Protein AF-A0A960H4H6-F1 (afdb_monomer_lite)

Secondary structure (DSSP, 8-state):
----TTB-S-HHHHTSSS--B--GGGGGGGGGG-S-EEEEEE--TTS-SEEEEEEE--HHHHTTSHHHHHHHHTT-EEEEEEE-SSEEEEEEE-

pLDDT: mean 94.68, std 4.57, range [70.19, 98.69]

Radius of gyration: 14.42 Å; chains: 1; bounding box: 32×34×35 Å

Foldseek 3Di:
DDDDQQFDAACVRVVHPGTDGHDPVVRLVCVVVDQKDKDKWWFDPVDDQKDFDDADDLHPGRVPDPSPVSVVVVVWGWGMWHGDPTMIMTMTGD

Structure (mmCIF, N/CA/C/O backbone):
data_AF-A0A960H4H6-F1
#
_entry.id   AF-A0A960H4H6-F1
#
loop_
_atom_site.group_PDB
_atom_site.id
_atom_site.type_symbol
_atom_site.label_atom_id
_atom_site.label_alt_id
_atom_site.label_comp_id
_atom_site.label_asym_id
_atom_site.label_entity_id
_atom_site.label_seq_id
_atom_site.pdbx_PDB_ins_code
_atom_site.Cartn_x
_atom_site.Cartn_y
_atom_site.Cartn_z
_atom_site.occupancy
_atom_site.B_iso_o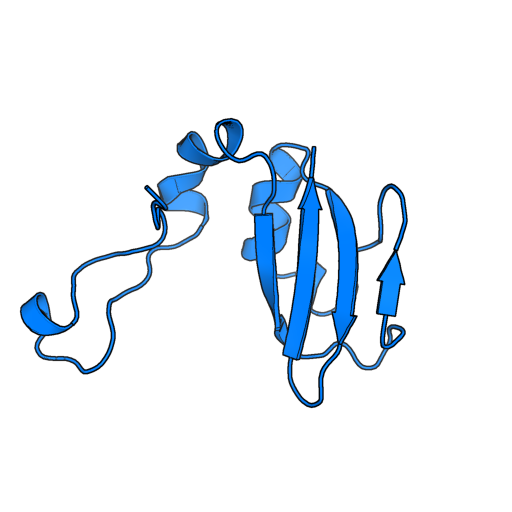r_equiv
_atom_site.auth_seq_id
_atom_site.auth_comp_id
_atom_site.auth_asym_id
_atom_site.auth_at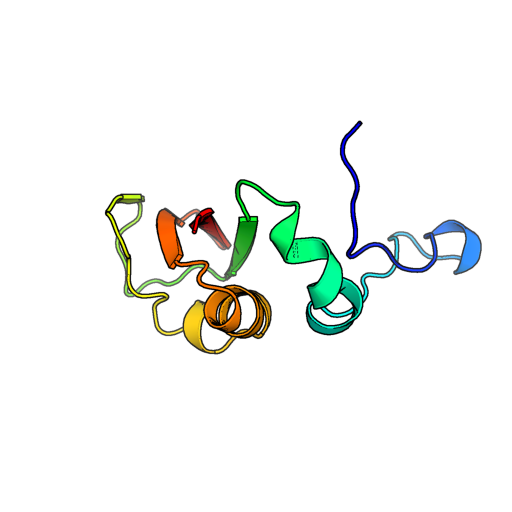om_id
_atom_site.pdbx_PDB_model_num
ATOM 1 N N . LYS A 1 1 ? 2.157 21.867 -1.103 1.00 70.19 1 LYS A N 1
ATOM 2 C CA . LYS A 1 1 ? 2.510 21.187 -2.379 1.00 70.19 1 LYS A CA 1
ATOM 3 C C . LYS A 1 1 ? 2.700 19.701 -2.085 1.00 70.19 1 LYS A C 1
ATOM 5 O O . LYS A 1 1 ? 3.375 19.405 -1.108 1.00 70.19 1 LYS A O 1
ATOM 10 N N . LEU A 1 2 ? 2.083 18.793 -2.850 1.00 73.06 2 LEU A N 1
ATOM 11 C CA . LEU A 1 2 ? 2.261 17.345 -2.661 1.00 73.06 2 LEU A CA 1
ATOM 12 C C . LEU A 1 2 ? 3.708 16.952 -2.986 1.00 73.06 2 LEU A C 1
ATOM 14 O O . LEU A 1 2 ? 4.282 17.466 -3.948 1.00 73.06 2 LEU A O 1
ATOM 18 N N . ARG A 1 3 ? 4.298 16.079 -2.165 1.00 83.69 3 ARG A N 1
ATOM 19 C CA . ARG A 1 3 ? 5.675 15.606 -2.323 1.00 83.69 3 ARG A CA 1
ATOM 20 C C . ARG A 1 3 ? 5.677 14.091 -2.458 1.00 83.69 3 ARG A C 1
ATOM 22 O O . ARG A 1 3 ? 5.139 13.391 -1.610 1.00 83.69 3 ARG A O 1
ATOM 29 N N . ASP A 1 4 ? 6.289 13.619 -3.532 1.00 85.56 4 ASP A N 1
ATOM 30 C CA . ASP A 1 4 ? 6.462 12.202 -3.821 1.00 85.56 4 ASP A CA 1
ATOM 31 C C . ASP A 1 4 ? 7.854 11.775 -3.349 1.00 85.56 4 ASP A C 1
ATOM 33 O O . ASP A 1 4 ? 8.853 12.002 -4.031 1.00 85.56 4 ASP A O 1
ATOM 37 N N . TYR A 1 5 ? 7.927 11.235 -2.133 1.00 89.62 5 TYR A N 1
ATOM 38 C CA . TYR A 1 5 ? 9.185 10.775 -1.541 1.00 89.62 5 TYR A CA 1
ATOM 39 C C . TYR A 1 5 ? 9.722 9.495 -2.190 1.00 89.62 5 TYR A C 1
ATOM 41 O O . TYR A 1 5 ? 10.906 9.206 -2.055 1.00 89.62 5 TYR A O 1
ATOM 49 N N . GLY A 1 6 ? 8.873 8.749 -2.903 1.00 90.12 6 GLY A N 1
ATOM 50 C CA . GLY A 1 6 ? 9.264 7.540 -3.621 1.00 90.12 6 GLY A CA 1
ATOM 51 C C . GLY A 1 6 ? 9.818 7.812 -5.018 1.00 90.12 6 GLY A C 1
ATOM 52 O O . GLY A 1 6 ? 10.278 6.883 -5.678 1.00 90.12 6 GLY A O 1
ATOM 53 N N . ARG A 1 7 ? 9.806 9.061 -5.493 1.00 92.50 7 ARG A N 1
ATOM 54 C CA . ARG A 1 7 ? 10.313 9.399 -6.825 1.00 92.50 7 ARG A CA 1
ATOM 55 C C . ARG A 1 7 ? 11.835 9.323 -6.889 1.00 92.50 7 ARG A C 1
ATOM 57 O O . ARG A 1 7 ? 12.534 10.021 -6.160 1.00 92.50 7 ARG A O 1
ATOM 64 N N . GLY A 1 8 ? 12.334 8.496 -7.800 1.00 93.44 8 GLY A N 1
ATOM 65 C CA . GLY A 1 8 ? 13.742 8.428 -8.171 1.00 93.44 8 GLY A CA 1
ATOM 66 C C . GLY A 1 8 ? 14.100 9.407 -9.293 1.00 93.44 8 GLY A C 1
ATOM 67 O O . GLY A 1 8 ? 13.512 10.477 -9.432 1.00 93.44 8 GLY A O 1
ATOM 68 N N . LEU A 1 9 ? 15.068 9.016 -10.125 1.00 95.81 9 LEU A N 1
ATOM 69 C CA . LEU A 1 9 ? 15.421 9.737 -11.352 1.00 95.81 9 LEU A CA 1
ATOM 70 C C . LEU A 1 9 ? 14.215 9.850 -12.289 1.00 95.81 9 LEU A C 1
ATOM 72 O O . LEU A 1 9 ? 13.447 8.886 -12.429 1.00 95.81 9 LEU A O 1
ATOM 76 N N . SER A 1 10 ? 14.110 10.994 -12.962 1.00 95.50 10 SER A N 1
ATOM 77 C CA . SER A 1 10 ? 13.022 11.255 -13.897 1.00 95.50 10 SER A CA 1
ATOM 78 C C . SER A 1 10 ? 13.127 10.409 -15.165 1.00 95.50 10 SER A C 1
ATOM 80 O O . SER A 1 10 ? 14.200 9.928 -15.546 1.00 95.50 10 SER A O 1
ATOM 82 N N . ALA A 1 11 ? 11.998 10.268 -15.851 1.00 96.50 11 ALA A N 1
ATOM 83 C CA . ALA A 1 11 ? 11.882 9.633 -17.156 1.00 96.50 11 ALA A CA 1
ATOM 84 C C . ALA A 1 11 ? 12.894 10.211 -18.170 1.00 96.50 11 ALA A C 1
ATOM 86 O O . ALA A 1 11 ? 13.612 9.460 -18.832 1.00 96.50 11 ALA A O 1
ATOM 87 N N . VAL A 1 12 ? 13.032 11.546 -18.202 1.00 96.88 12 VAL A N 1
ATOM 88 C CA . VAL A 1 12 ? 13.969 12.279 -19.076 1.00 96.88 12 VAL A CA 1
ATOM 89 C C . VAL A 1 12 ? 15.421 11.939 -18.748 1.00 96.88 12 VAL A C 1
ATOM 91 O O . VAL A 1 12 ? 16.184 11.600 -19.647 1.00 96.88 12 VAL A O 1
ATOM 94 N N . GLN A 1 13 ? 15.799 11.950 -17.464 1.00 97.38 13 GLN A N 1
ATOM 95 C CA . GLN A 1 13 ? 17.164 11.614 -17.031 1.00 97.38 13 GLN A CA 1
ATOM 96 C C . GLN A 1 13 ? 17.565 10.180 -17.396 1.00 97.38 13 GLN A C 1
ATOM 98 O O . GLN A 1 13 ? 18.749 9.872 -17.496 1.00 97.38 13 GLN A O 1
ATOM 103 N N . ARG A 1 14 ? 16.581 9.293 -17.569 1.00 96.06 14 ARG A N 1
ATOM 104 C CA . ARG A 1 14 ? 16.792 7.875 -17.867 1.00 96.06 14 ARG A CA 1
ATOM 105 C C . ARG A 1 14 ? 16.544 7.502 -19.328 1.00 96.06 14 ARG A C 1
ATOM 107 O O . ARG A 1 14 ? 16.732 6.332 -19.657 1.00 96.06 14 ARG A O 1
ATOM 114 N N . ASN A 1 15 ? 16.084 8.431 -20.169 1.00 96.44 15 ASN A N 1
ATOM 115 C CA . ASN A 1 15 ? 15.544 8.147 -21.504 1.00 96.44 15 ASN A CA 1
ATOM 116 C C . ASN A 1 15 ? 14.499 7.003 -21.486 1.00 96.44 15 ASN A C 1
ATOM 118 O O . ASN A 1 15 ? 14.629 5.985 -22.169 1.00 96.44 15 ASN A O 1
ATOM 122 N N . ARG A 1 16 ? 13.492 7.121 -20.611 1.00 96.88 16 ARG A N 1
ATOM 123 C CA . ARG A 1 16 ? 12.394 6.150 -20.432 1.00 96.88 16 ARG A CA 1
ATOM 124 C C . ARG A 1 16 ? 11.042 6.861 -20.434 1.00 96.88 16 ARG A C 1
ATOM 126 O O . ARG A 1 16 ? 10.988 8.079 -20.351 1.00 96.88 16 ARG A O 1
ATOM 133 N N . LEU A 1 17 ? 9.955 6.087 -20.496 1.00 95.94 17 LEU A N 1
ATOM 134 C CA . LEU A 1 17 ? 8.587 6.616 -20.419 1.00 95.94 17 LEU A CA 1
ATOM 135 C C . LEU A 1 17 ? 8.179 7.013 -18.989 1.00 95.94 17 LEU A C 1
ATOM 137 O O . LEU A 1 17 ? 7.427 7.963 -18.808 1.00 95.94 17 LEU A O 1
ATOM 141 N N . TRP A 1 18 ? 8.677 6.296 -17.978 1.00 93.81 18 TRP A N 1
ATOM 142 C CA . TRP A 1 18 ? 8.253 6.452 -16.586 1.00 93.81 18 TRP A CA 1
ATOM 143 C C . TRP A 1 18 ? 9.405 6.888 -15.686 1.00 93.81 18 TRP A C 1
ATOM 145 O O . TRP A 1 18 ? 10.544 6.435 -15.855 1.00 93.81 18 TRP A O 1
ATOM 155 N N . ASP A 1 19 ? 9.081 7.730 -14.703 1.00 95.25 19 ASP A N 1
ATOM 156 C CA . ASP A 1 19 ? 9.974 8.028 -13.587 1.00 95.25 19 ASP A CA 1
ATOM 157 C C . ASP A 1 19 ? 10.332 6.725 -12.868 1.00 95.25 19 ASP A C 1
ATOM 159 O O . ASP A 1 19 ? 9.514 5.813 -12.720 1.00 95.25 19 ASP A O 1
ATOM 163 N N . SER A 1 20 ? 11.573 6.633 -12.400 1.00 93.94 20 SER A N 1
ATOM 164 C CA . SER A 1 20 ? 11.928 5.529 -11.513 1.00 93.94 20 SER A CA 1
ATOM 165 C C . SER A 1 20 ? 11.307 5.720 -10.135 1.00 93.94 20 SER A C 1
ATOM 167 O O . SER A 1 20 ? 11.076 6.846 -9.693 1.00 93.94 20 SER A O 1
ATOM 169 N N . HIS A 1 21 ? 11.067 4.610 -9.444 1.00 92.50 21 HIS A N 1
ATOM 170 C CA . HIS A 1 21 ? 10.578 4.614 -8.074 1.00 92.50 21 HIS A CA 1
ATOM 171 C C . HIS A 1 21 ? 11.621 3.969 -7.165 1.00 92.50 21 HIS A C 1
ATOM 173 O O . HIS A 1 21 ? 12.180 2.921 -7.499 1.00 92.50 21 HIS A O 1
ATOM 179 N N . ILE A 1 22 ? 11.909 4.613 -6.039 1.00 93.75 22 ILE A N 1
ATOM 180 C CA . ILE A 1 22 ? 12.805 4.088 -5.014 1.00 93.75 22 ILE A CA 1
ATOM 181 C C . ILE A 1 22 ? 12.005 3.318 -3.970 1.00 93.75 22 ILE A C 1
ATOM 183 O O . ILE A 1 22 ? 10.806 3.520 -3.776 1.00 93.75 22 ILE A O 1
ATOM 187 N N . ALA A 1 23 ? 12.678 2.396 -3.297 1.00 92.62 23 ALA A N 1
ATOM 188 C CA . ALA A 1 23 ? 12.027 1.536 -2.334 1.00 92.62 23 ALA A CA 1
ATOM 189 C C . ALA A 1 23 ? 11.499 2.310 -1.115 1.00 92.62 23 ALA A C 1
ATOM 191 O O . ALA A 1 23 ? 12.122 3.259 -0.648 1.00 92.62 23 ALA A O 1
ATOM 192 N N . VAL A 1 24 ? 10.385 1.843 -0.547 1.00 92.12 24 VAL A N 1
ATOM 193 C CA . VAL A 1 24 ? 9.715 2.468 0.609 1.00 92.12 24 VAL A CA 1
ATOM 194 C C . VAL A 1 24 ? 10.618 2.650 1.837 1.00 92.12 24 VAL A C 1
ATOM 196 O O . VAL A 1 24 ? 10.475 3.621 2.575 1.00 92.12 24 VAL A O 1
ATOM 199 N N . TRP A 1 25 ? 11.593 1.759 2.046 1.00 93.31 25 TRP A N 1
ATOM 200 C CA . TRP A 1 25 ? 12.553 1.889 3.147 1.00 93.31 25 TRP A CA 1
ATOM 201 C C . TRP A 1 25 ? 13.566 3.022 2.939 1.00 93.31 25 TRP A C 1
ATOM 203 O O . TRP A 1 25 ? 14.095 3.534 3.919 1.00 93.31 25 TRP A O 1
ATOM 213 N N . ALA A 1 26 ? 13.814 3.448 1.697 1.00 94.75 26 ALA A N 1
ATOM 214 C CA . ALA A 1 26 ? 14.775 4.506 1.384 1.00 94.75 26 ALA A CA 1
ATOM 215 C C . ALA A 1 26 ? 14.283 5.913 1.769 1.00 94.75 26 ALA A C 1
ATOM 217 O O . ALA A 1 26 ? 15.080 6.844 1.809 1.00 94.75 26 ALA A O 1
ATOM 218 N N . TRP A 1 27 ? 12.989 6.070 2.060 1.00 92.38 27 TRP A N 1
ATOM 219 C CA . TRP A 1 27 ? 12.387 7.327 2.519 1.00 92.38 27 TRP A CA 1
ATOM 220 C C . TRP A 1 27 ? 11.573 7.157 3.810 1.00 92.38 27 TRP A C 1
ATOM 222 O O . TRP A 1 27 ? 10.747 8.002 4.159 1.00 92.38 27 TRP A O 1
ATOM 232 N N . ALA A 1 28 ? 11.799 6.062 4.541 1.00 92.50 28 ALA A N 1
ATOM 233 C CA . ALA A 1 28 ? 11.074 5.742 5.769 1.00 92.50 28 ALA A CA 1
ATOM 234 C C . ALA A 1 28 ? 11.177 6.847 6.839 1.00 92.50 28 ALA A C 1
ATOM 236 O O . ALA A 1 28 ? 10.223 7.099 7.573 1.00 92.50 28 ALA A O 1
ATOM 237 N N . ASP A 1 29 ? 12.299 7.567 6.874 1.00 91.12 29 ASP A N 1
ATOM 238 C CA . ASP A 1 29 ? 12.544 8.708 7.760 1.00 91.12 29 ASP A CA 1
ATOM 239 C C . ASP A 1 29 ? 11.590 9.892 7.513 1.00 91.12 29 ASP A C 1
ATOM 241 O O . ASP A 1 29 ? 11.416 10.741 8.385 1.00 91.12 29 ASP A O 1
ATOM 245 N N . LYS A 1 30 ? 10.933 9.953 6.347 1.00 91.00 30 LYS A N 1
ATOM 246 C CA . LYS A 1 30 ? 9.949 10.994 6.008 1.00 91.00 30 LYS A CA 1
ATOM 247 C C . LYS A 1 30 ? 8.518 10.628 6.407 1.00 91.00 30 LYS A C 1
ATOM 249 O O . LYS A 1 30 ? 7.668 11.514 6.482 1.00 91.00 30 LYS A O 1
ATOM 254 N N . MET A 1 31 ? 8.248 9.357 6.716 1.00 89.44 31 MET A N 1
ATOM 255 C CA . MET A 1 31 ? 6.912 8.859 7.073 1.00 89.44 31 MET A CA 1
ATOM 256 C C . MET A 1 31 ? 6.259 9.531 8.292 1.00 89.44 31 MET A C 1
ATOM 258 O O . MET A 1 31 ? 5.033 9.639 8.287 1.00 89.44 31 MET A O 1
ATOM 262 N N . PRO A 1 32 ? 6.986 9.974 9.341 1.00 86.44 32 PRO A N 1
ATOM 263 C CA . PRO A 1 32 ? 6.366 10.689 10.461 1.00 86.44 32 PRO A CA 1
ATOM 264 C C . PRO A 1 32 ? 5.660 11.991 10.059 1.00 86.44 32 PRO A C 1
ATOM 266 O O . PRO A 1 32 ? 4.762 12.431 10.765 1.00 86.44 32 PRO A O 1
ATOM 269 N N . GLY A 1 33 ? 6.024 12.593 8.921 1.00 87.69 33 GLY A N 1
ATOM 270 C CA . GLY A 1 33 ? 5.363 13.792 8.397 1.00 87.69 33 GLY A CA 1
ATOM 271 C C . GLY A 1 33 ? 4.068 13.521 7.620 1.00 87.69 33 GLY A C 1
ATOM 272 O O . GLY A 1 33 ? 3.450 14.465 7.129 1.00 87.69 33 GLY A O 1
ATOM 273 N N . CYS A 1 34 ? 3.658 12.259 7.455 1.00 88.75 34 CYS A N 1
ATOM 274 C CA . CYS A 1 34 ? 2.477 11.885 6.679 1.00 88.75 34 CYS A CA 1
ATOM 275 C C . CYS A 1 34 ? 1.276 11.613 7.596 1.00 88.75 34 CYS A C 1
ATOM 277 O O . CYS A 1 34 ? 1.304 10.675 8.385 1.00 88.75 34 CYS A O 1
ATOM 279 N N . ALA A 1 35 ? 0.185 12.369 7.433 1.00 90.88 35 ALA A N 1
ATOM 280 C CA . ALA A 1 35 ? -1.061 12.121 8.170 1.00 90.88 35 ALA A CA 1
ATOM 281 C C . ALA A 1 35 ? -1.766 10.821 7.736 1.00 90.88 35 ALA A C 1
ATOM 283 O O . ALA A 1 35 ? -2.440 10.168 8.526 1.00 90.88 35 ALA A O 1
ATOM 284 N N . ALA A 1 36 ? -1.616 10.445 6.465 1.00 94.00 36 ALA A N 1
ATOM 285 C CA . ALA A 1 36 ? -2.174 9.223 5.911 1.00 94.00 36 ALA A CA 1
ATOM 286 C C . ALA A 1 36 ? -1.252 8.660 4.831 1.00 94.00 36 ALA A C 1
ATOM 288 O O . ALA A 1 36 ? -0.597 9.412 4.104 1.00 94.00 36 ALA A O 1
ATOM 289 N N . LEU A 1 37 ? -1.257 7.338 4.700 1.00 93.56 37 LEU A N 1
ATOM 290 C CA . LEU A 1 37 ? -0.605 6.621 3.614 1.00 93.56 37 LEU A CA 1
ATOM 291 C C . LEU A 1 37 ? -1.653 5.881 2.793 1.00 93.56 37 LEU A C 1
ATOM 293 O O . LEU A 1 37 ? -2.501 5.178 3.337 1.00 93.56 37 LEU A O 1
ATOM 297 N N . TRP A 1 38 ? -1.566 6.029 1.477 1.00 94.81 38 TRP A N 1
ATOM 298 C CA . TRP A 1 38 ? -2.409 5.323 0.524 1.00 94.81 38 TRP A CA 1
ATOM 299 C C . TRP A 1 38 ? -1.546 4.325 -0.232 1.00 94.81 38 TRP A C 1
ATOM 301 O O . TRP A 1 38 ? -0.537 4.703 -0.824 1.00 94.81 38 TRP A O 1
ATOM 311 N N . THR A 1 39 ? -1.919 3.050 -0.185 1.00 95.12 39 THR A N 1
ATOM 312 C CA . THR A 1 39 ? -1.198 1.977 -0.878 1.00 95.12 39 THR A CA 1
ATOM 313 C C . THR A 1 39 ? -2.104 1.346 -1.915 1.00 95.12 39 THR A C 1
ATOM 315 O O . THR A 1 39 ? -3.236 0.981 -1.604 1.00 95.12 39 THR A O 1
ATOM 318 N N . VAL A 1 40 ? -1.590 1.206 -3.135 1.00 95.19 40 VAL A N 1
ATOM 319 C CA . VAL A 1 40 ? -2.233 0.446 -4.208 1.00 95.19 40 VAL A CA 1
ATOM 320 C C . VAL A 1 40 ? -1.499 -0.881 -4.351 1.00 95.19 40 VAL A C 1
ATOM 322 O O . VAL A 1 40 ? -0.272 -0.905 -4.445 1.00 95.19 40 VAL A O 1
ATOM 325 N N . SER A 1 41 ? -2.231 -1.988 -4.347 1.00 95.31 41 SER A N 1
ATOM 326 C CA . SER A 1 41 ? -1.679 -3.328 -4.572 1.00 95.31 41 SER A CA 1
ATOM 327 C C . SER A 1 41 ? -2.658 -4.194 -5.364 1.00 95.31 41 SER A C 1
ATOM 329 O O . SER A 1 41 ? -3.708 -3.720 -5.792 1.00 95.31 41 SER A O 1
ATOM 331 N N . GLU A 1 42 ? -2.310 -5.454 -5.618 1.00 96.62 42 GLU A N 1
ATOM 332 C CA . GLU A 1 42 ? -3.195 -6.404 -6.298 1.00 96.62 42 GLU A CA 1
ATOM 333 C C . GLU A 1 42 ? -4.469 -6.671 -5.475 1.00 96.62 42 GLU A C 1
ATOM 335 O O . GLU A 1 42 ? -4.422 -6.737 -4.240 1.00 96.62 42 GLU A O 1
ATOM 340 N N . ARG A 1 43 ? -5.605 -6.862 -6.161 1.00 97.44 43 ARG A N 1
ATOM 341 C CA . ARG A 1 43 ? -6.875 -7.266 -5.539 1.00 97.44 43 ARG A CA 1
ATOM 342 C C . ARG A 1 43 ? -6.683 -8.519 -4.683 1.00 97.44 43 ARG A C 1
ATOM 344 O O . ARG A 1 43 ? -6.154 -9.533 -5.139 1.00 97.44 43 ARG A O 1
ATOM 351 N N . ASP A 1 44 ? -7.215 -8.484 -3.466 1.00 97.12 44 ASP A N 1
ATOM 352 C CA . ASP A 1 44 ? -7.293 -9.656 -2.597 1.00 97.12 44 ASP A CA 1
ATOM 353 C C . ASP A 1 44 ? -8.703 -10.250 -2.620 1.00 97.12 44 ASP A C 1
ATOM 355 O O . ASP A 1 44 ? -9.608 -9.753 -1.958 1.00 97.12 44 ASP A O 1
ATOM 359 N N . ARG A 1 45 ? -8.898 -11.328 -3.384 1.00 96.38 45 ARG A N 1
ATOM 360 C CA . ARG A 1 45 ? -10.217 -11.964 -3.560 1.00 96.38 45 ARG A CA 1
ATOM 361 C C . ARG A 1 45 ? -10.769 -12.623 -2.292 1.00 96.38 45 ARG A C 1
ATOM 363 O O . ARG A 1 45 ? -11.917 -13.044 -2.299 1.00 96.38 45 ARG A O 1
ATOM 370 N N . THR A 1 46 ? -9.966 -12.740 -1.234 1.00 97.00 46 THR A N 1
ATOM 371 C CA . THR A 1 46 ? -10.391 -13.336 0.043 1.00 97.00 46 THR A CA 1
ATOM 372 C C . THR A 1 46 ? -11.027 -12.323 0.996 1.00 97.00 46 THR A C 1
ATOM 374 O O . THR A 1 46 ? -11.478 -12.689 2.078 1.00 97.00 46 THR A O 1
ATOM 377 N N . LEU A 1 47 ? -11.053 -11.045 0.610 1.00 97.06 47 LEU A N 1
ATOM 378 C CA . LEU A 1 47 ? -11.540 -9.940 1.425 1.00 97.06 47 LEU A CA 1
ATOM 379 C C . LEU A 1 47 ? -12.726 -9.227 0.743 1.00 97.06 47 LEU A C 1
ATOM 381 O O . LEU A 1 47 ? -12.795 -9.227 -0.487 1.00 97.06 47 LEU A O 1
ATOM 385 N N . PRO A 1 48 ? -13.627 -8.585 1.515 1.00 97.44 48 PRO A N 1
ATOM 386 C CA . PRO A 1 48 ? -14.750 -7.810 0.981 1.00 97.44 48 PRO A CA 1
ATOM 387 C C . PRO A 1 48 ? -14.327 -6.661 0.062 1.00 97.44 48 PRO A C 1
ATOM 389 O O . PRO A 1 48 ? -13.227 -6.122 0.205 1.00 97.44 48 PRO A O 1
ATOM 392 N N . ASP A 1 49 ? -15.243 -6.242 -0.817 1.00 98.12 49 ASP A N 1
ATOM 393 C CA . ASP A 1 49 ? -15.010 -5.149 -1.769 1.00 98.12 49 ASP A CA 1
ATOM 394 C C . ASP A 1 49 ? -14.758 -3.796 -1.099 1.00 98.12 49 ASP A C 1
ATOM 396 O O . ASP A 1 49 ? -13.979 -2.989 -1.601 1.00 98.12 49 ASP A O 1
ATOM 400 N N . HIS A 1 50 ? -15.366 -3.553 0.059 1.00 98.50 50 HIS A N 1
ATOM 401 C CA . HIS A 1 50 ? -15.094 -2.379 0.878 1.00 98.50 50 HIS A CA 1
ATOM 402 C C . HIS A 1 50 ? -15.116 -2.751 2.357 1.00 98.50 50 HIS A C 1
ATOM 404 O O . HIS A 1 50 ? -15.943 -3.547 2.801 1.00 98.50 50 HIS A O 1
ATOM 410 N N . GLN A 1 51 ? -14.174 -2.200 3.118 1.00 9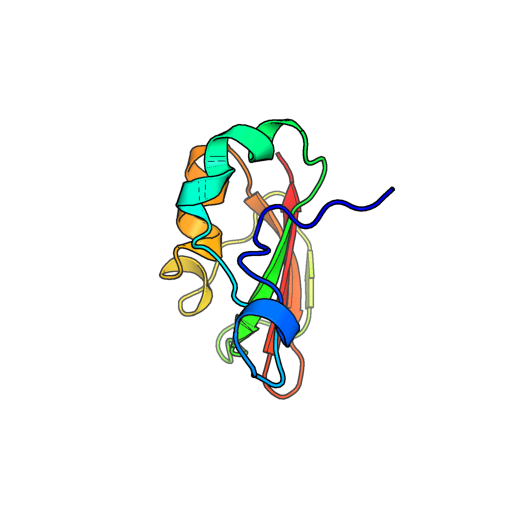8.31 51 GLN A N 1
ATOM 411 C CA . GLN A 1 51 ? -14.097 -2.361 4.566 1.00 98.31 51 GLN A CA 1
ATOM 412 C C . GLN A 1 51 ? -13.602 -1.069 5.204 1.00 98.31 51 GLN A C 1
ATOM 414 O O . GLN A 1 51 ? -12.645 -0.467 4.719 1.00 98.31 51 GLN A O 1
ATOM 419 N N . ARG A 1 52 ? -14.182 -0.715 6.350 1.00 98.62 52 ARG A N 1
ATOM 420 C CA . ARG A 1 52 ? -13.702 0.345 7.239 1.00 98.62 52 ARG A CA 1
ATOM 421 C C . ARG A 1 52 ? -13.641 -0.184 8.669 1.00 98.62 52 ARG A C 1
ATOM 423 O O . ARG A 1 52 ? -14.480 -0.992 9.059 1.00 98.62 52 ARG A O 1
ATOM 430 N N . GLY A 1 53 ? -12.651 0.249 9.435 1.00 97.88 53 GLY A N 1
ATOM 431 C CA . GLY A 1 53 ? -12.494 -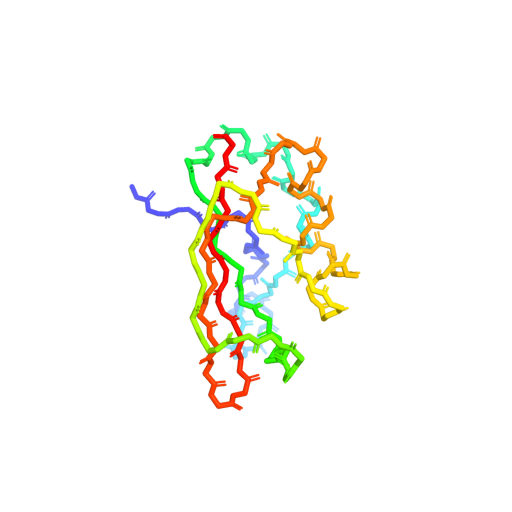0.134 10.837 1.00 97.88 53 GLY A CA 1
ATOM 432 C C . GLY A 1 53 ? -11.326 0.592 11.489 1.00 97.88 53 GLY A C 1
ATOM 433 O O . GLY A 1 53 ? -10.606 1.325 10.820 1.00 97.88 53 GLY A O 1
ATOM 434 N N . GLU A 1 54 ? -11.138 0.385 12.789 1.00 97.25 54 GLU A N 1
ATOM 435 C CA . GLU A 1 54 ? -10.050 1.033 13.531 1.00 97.25 54 GLU A CA 1
ATOM 436 C C . GLU A 1 54 ? -8.678 0.480 13.142 1.00 97.25 54 GLU A C 1
ATOM 438 O O . GLU A 1 54 ? -7.758 1.250 12.932 1.00 97.25 54 GLU A O 1
ATOM 443 N N . ALA A 1 55 ? -8.536 -0.839 12.982 1.00 97.38 55 ALA A N 1
ATOM 444 C CA . ALA A 1 55 ? -7.285 -1.468 12.557 1.00 97.38 55 ALA A CA 1
ATOM 445 C C . ALA A 1 55 ? -7.564 -2.760 11.776 1.00 97.38 55 ALA A C 1
ATOM 447 O O . ALA A 1 55 ? -7.615 -3.868 12.316 1.00 97.38 55 ALA A O 1
ATOM 448 N N . LEU A 1 56 ? -7.773 -2.627 10.469 1.00 98.25 56 LEU A N 1
ATOM 449 C CA . LEU A 1 56 ? -8.029 -3.752 9.581 1.00 98.25 56 LEU A CA 1
ATOM 450 C C . LEU A 1 56 ? -6.768 -4.599 9.387 1.00 98.25 56 LEU A C 1
ATOM 452 O O . LEU A 1 56 ? -5.666 -4.094 9.155 1.00 98.25 56 LEU A O 1
ATOM 456 N N . ARG A 1 57 ? -6.947 -5.925 9.383 1.00 97.50 57 ARG A N 1
ATOM 457 C CA . ARG A 1 57 ? -5.885 -6.853 8.981 1.00 97.50 57 ARG A CA 1
ATOM 458 C C . ARG A 1 57 ? -5.483 -6.589 7.519 1.00 97.50 57 ARG A C 1
ATOM 460 O O . ARG A 1 57 ? -6.359 -6.373 6.673 1.00 97.50 57 ARG A O 1
ATOM 467 N N . PRO A 1 58 ? -4.185 -6.662 7.176 1.00 96.75 58 PRO A N 1
ATOM 468 C CA . PRO A 1 58 ? -3.697 -6.346 5.832 1.00 96.75 58 PRO A CA 1
ATOM 469 C C . PRO A 1 58 ? -4.113 -7.357 4.761 1.00 96.75 58 PRO A C 1
ATOM 471 O O . PRO A 1 58 ? -4.098 -7.022 3.583 1.00 96.75 58 PRO A O 1
ATOM 474 N N . GLY A 1 59 ? -4.529 -8.562 5.152 1.00 96.38 59 GLY A N 1
ATOM 475 C CA . GLY A 1 59 ? -4.836 -9.634 4.210 1.00 96.38 59 GLY A CA 1
ATOM 476 C C . GLY A 1 59 ? -3.580 -10.292 3.627 1.00 96.38 59 GLY A C 1
ATOM 477 O O . GLY A 1 59 ? -2.467 -9.772 3.778 1.00 96.38 59 GLY A O 1
ATOM 478 N N . PRO A 1 60 ? -3.734 -11.461 2.987 1.00 95.62 60 PRO A N 1
ATOM 479 C CA . PRO A 1 60 ? -2.615 -12.239 2.466 1.00 95.62 60 PRO A CA 1
ATOM 480 C C . PRO A 1 60 ? -1.822 -11.532 1.359 1.00 95.62 60 PRO A C 1
ATOM 482 O O . PRO A 1 60 ? -0.610 -11.741 1.284 1.00 95.62 60 PRO A O 1
ATOM 485 N N . ARG A 1 61 ? -2.459 -10.697 0.521 1.00 94.56 61 ARG A N 1
ATOM 486 C CA . ARG A 1 61 ? -1.758 -9.982 -0.565 1.00 94.56 61 ARG A CA 1
ATOM 487 C C . ARG A 1 61 ? -0.883 -8.848 -0.036 1.00 94.56 61 ARG A C 1
ATOM 489 O O . ARG A 1 61 ? 0.323 -8.835 -0.265 1.00 94.56 61 ARG A O 1
ATOM 496 N N . LEU A 1 62 ? -1.474 -7.910 0.700 1.00 96.81 62 LEU A N 1
ATOM 497 C CA . LEU A 1 62 ? -0.765 -6.713 1.150 1.00 96.81 62 LEU A CA 1
ATOM 498 C C . LEU A 1 62 ? 0.159 -6.986 2.349 1.00 96.81 62 LEU A C 1
ATOM 500 O O . LEU A 1 62 ? 1.227 -6.387 2.432 1.00 96.81 62 LEU A O 1
ATOM 504 N N . GLY A 1 63 ? -0.184 -7.919 3.244 1.00 96.69 63 GLY A N 1
ATOM 505 C CA . GLY A 1 63 ? 0.586 -8.169 4.474 1.00 96.69 63 GLY A CA 1
ATOM 506 C C . GLY A 1 63 ? 2.034 -8.628 4.252 1.00 96.69 63 GLY A C 1
ATOM 507 O O . GLY A 1 63 ? 2.887 -8.462 5.125 1.00 96.69 63 GLY A O 1
ATOM 508 N N . ARG A 1 64 ? 2.334 -9.175 3.069 1.00 94.94 64 ARG A N 1
ATOM 509 C CA . ARG A 1 64 ? 3.682 -9.611 2.669 1.00 94.94 64 ARG A CA 1
ATOM 510 C C . ARG A 1 64 ? 4.490 -8.515 1.969 1.00 94.94 64 ARG A C 1
ATOM 512 O O . ARG A 1 64 ? 5.689 -8.679 1.776 1.00 94.94 64 ARG A O 1
ATOM 519 N N . ALA A 1 65 ? 3.851 -7.418 1.569 1.00 95.38 65 ALA A N 1
ATOM 520 C CA . ALA A 1 65 ? 4.503 -6.353 0.827 1.00 95.38 65 ALA A CA 1
ATOM 521 C C . ALA A 1 65 ? 5.232 -5.387 1.769 1.00 95.38 65 ALA A C 1
ATOM 523 O O . ALA A 1 65 ? 4.687 -4.949 2.785 1.00 95.38 65 ALA A O 1
ATOM 524 N N . MET A 1 66 ? 6.431 -4.953 1.373 1.00 95.56 66 MET A N 1
ATOM 525 C CA . MET A 1 66 ? 7.176 -3.916 2.102 1.00 95.56 66 MET A CA 1
ATOM 526 C C . MET A 1 66 ? 6.398 -2.597 2.203 1.00 95.56 66 MET A C 1
ATOM 528 O O . MET A 1 66 ? 6.549 -1.877 3.188 1.00 95.56 66 MET A O 1
ATOM 532 N N . ALA A 1 67 ? 5.515 -2.327 1.235 1.00 93.19 67 ALA A N 1
ATOM 533 C CA . ALA A 1 67 ? 4.590 -1.194 1.249 1.00 93.19 67 ALA A CA 1
ATOM 534 C C . ALA A 1 67 ? 3.647 -1.184 2.470 1.00 93.19 67 ALA A C 1
ATOM 536 O O . ALA A 1 67 ? 3.179 -0.121 2.855 1.00 93.19 67 ALA A O 1
ATOM 537 N N . TYR A 1 68 ? 3.410 -2.334 3.111 1.00 96.00 68 TYR A N 1
ATOM 538 C CA . TYR A 1 68 ? 2.705 -2.426 4.393 1.00 96.00 68 TYR A CA 1
ATOM 539 C C . TYR A 1 68 ? 3.661 -2.607 5.573 1.00 96.00 68 TYR A C 1
ATOM 541 O O . TYR A 1 68 ? 3.540 -1.915 6.584 1.00 96.00 68 TYR A O 1
ATOM 549 N N . GLN A 1 69 ? 4.630 -3.519 5.450 1.00 96.69 69 GLN A N 1
ATOM 550 C CA . GLN A 1 69 ? 5.491 -3.896 6.572 1.00 96.69 69 GLN A CA 1
ATOM 551 C C . GLN A 1 69 ? 6.342 -2.735 7.085 1.00 96.69 69 GLN A C 1
ATOM 553 O O . GLN A 1 69 ? 6.540 -2.622 8.292 1.00 96.69 69 GLN A O 1
ATOM 558 N N . VAL A 1 70 ? 6.835 -1.865 6.195 1.00 96.00 70 VAL A N 1
ATOM 559 C CA . VAL A 1 70 ? 7.629 -0.706 6.616 1.00 96.00 70 VAL A CA 1
ATOM 560 C C . VAL A 1 70 ? 6.743 0.293 7.363 1.00 96.00 70 VAL A C 1
ATOM 562 O O . VAL A 1 70 ? 7.028 0.507 8.538 1.00 96.00 70 VAL A O 1
ATOM 565 N N . PRO A 1 71 ? 5.640 0.830 6.797 1.00 95.12 71 PRO A N 1
ATOM 566 C CA . PRO A 1 71 ? 4.754 1.723 7.548 1.00 95.12 71 PRO A CA 1
ATOM 567 C C . PRO A 1 71 ? 4.210 1.143 8.856 1.00 95.12 71 PRO A C 1
ATOM 569 O O . PRO A 1 71 ? 4.076 1.875 9.835 1.00 95.12 71 PRO A O 1
ATOM 572 N N . SER A 1 72 ? 3.933 -0.163 8.907 1.00 95.50 72 SER A N 1
ATOM 573 C CA . SER A 1 72 ? 3.431 -0.815 10.120 1.00 95.50 72 SER A CA 1
ATOM 574 C C . SER A 1 72 ? 4.408 -0.708 11.295 1.00 95.50 72 SER A C 1
ATOM 576 O O . SER A 1 72 ? 3.978 -0.444 12.415 1.00 95.50 72 SER A O 1
ATOM 578 N N . ARG A 1 73 ? 5.726 -0.783 11.049 1.00 94.62 73 ARG A N 1
ATOM 579 C CA . ARG A 1 73 ? 6.762 -0.569 12.086 1.00 94.62 73 ARG A CA 1
ATOM 580 C C . ARG A 1 73 ? 6.779 0.849 12.640 1.00 94.62 73 ARG A C 1
ATOM 582 O O . ARG A 1 73 ? 7.320 1.091 13.711 1.00 94.62 73 ARG A O 1
ATOM 589 N N . PHE A 1 74 ? 6.191 1.778 11.903 1.00 94.62 74 PHE A N 1
ATOM 590 C CA . PHE A 1 74 ? 6.027 3.151 12.322 1.00 94.62 74 PHE A CA 1
ATOM 591 C C . PHE A 1 74 ? 4.667 3.407 12.999 1.00 94.62 74 PHE A C 1
ATOM 593 O O . PHE A 1 74 ? 4.405 4.529 13.408 1.00 94.62 74 PHE A O 1
ATOM 600 N N . GLY A 1 75 ? 3.808 2.398 13.156 1.00 95.31 75 GLY A N 1
ATOM 601 C CA . GLY A 1 75 ? 2.493 2.527 13.794 1.00 95.31 75 GLY A CA 1
ATOM 602 C C . GLY A 1 75 ? 1.339 2.768 12.821 1.00 95.31 75 GLY A C 1
ATOM 603 O O . GLY A 1 75 ? 0.199 2.903 13.258 1.00 95.31 75 GLY A O 1
ATOM 604 N N . PHE A 1 76 ? 1.598 2.799 11.507 1.00 97.06 76 PHE A N 1
ATOM 605 C CA . PHE A 1 76 ? 0.507 2.896 10.543 1.00 97.06 76 PHE A CA 1
ATOM 606 C C . PHE A 1 76 ? -0.300 1.596 10.515 1.00 97.06 76 PHE A C 1
ATOM 608 O O . PHE A 1 76 ? 0.251 0.510 10.329 1.00 97.06 76 PHE A O 1
ATOM 615 N N . HIS A 1 77 ? -1.615 1.716 10.616 1.00 97.69 77 HIS A N 1
ATOM 616 C CA . HIS A 1 77 ? -2.570 0.622 10.521 1.00 97.69 77 HIS A CA 1
ATOM 617 C C . HIS A 1 77 ? -3.657 0.976 9.505 1.00 97.69 77 HIS A C 1
ATOM 619 O O . HIS A 1 77 ? -3.955 2.146 9.273 1.00 97.69 77 HIS A O 1
ATOM 625 N N . ILE A 1 78 ? -4.212 -0.039 8.842 1.00 98.44 78 ILE A N 1
ATOM 626 C CA . ILE A 1 78 ? -5.196 0.166 7.776 1.00 98.44 78 ILE A CA 1
ATOM 627 C C . ILE A 1 78 ? -6.535 0.516 8.418 1.00 98.44 78 ILE A C 1
ATOM 629 O O . ILE A 1 78 ? -7.061 -0.276 9.194 1.00 98.44 78 ILE A O 1
ATOM 633 N N . VAL A 1 79 ? -7.105 1.658 8.049 1.00 98.69 79 VAL A N 1
ATOM 634 C CA . VAL A 1 79 ? -8.430 2.091 8.519 1.00 98.69 79 VAL A CA 1
ATOM 635 C C . VAL A 1 79 ? -9.519 1.886 7.475 1.00 98.69 79 VAL A C 1
ATOM 637 O O . VAL A 1 79 ? -10.706 1.841 7.796 1.00 98.69 79 VAL A O 1
ATOM 640 N N . GLU A 1 80 ? -9.127 1.748 6.207 1.00 98.69 80 GLU A N 1
ATOM 641 C CA . GLU A 1 80 ? -10.068 1.571 5.109 1.00 98.69 80 GLU A CA 1
ATOM 642 C C . GLU A 1 80 ? -9.434 0.835 3.926 1.00 98.69 80 GLU A C 1
ATOM 644 O O . GLU A 1 80 ? -8.251 1.016 3.622 1.00 98.69 80 GLU A O 1
ATOM 649 N N . ARG A 1 81 ? -10.228 -0.002 3.257 1.00 98.50 81 ARG A N 1
ATOM 650 C CA . ARG A 1 81 ? -9.846 -0.776 2.073 1.00 98.50 81 ARG A CA 1
ATOM 651 C C . ARG A 1 81 ? -10.969 -0.735 1.046 1.00 98.50 81 ARG A C 1
ATOM 653 O O . ARG A 1 81 ? -12.109 -1.026 1.389 1.00 98.50 81 ARG A O 1
ATOM 660 N N . TRP A 1 82 ? -10.607 -0.507 -0.212 1.00 98.62 82 TRP A N 1
ATOM 661 C CA . TRP A 1 82 ? -11.455 -0.705 -1.387 1.00 98.62 82 TRP A CA 1
ATOM 662 C C . TRP A 1 82 ? -10.805 -1.712 -2.329 1.00 98.62 82 TRP A C 1
ATOM 664 O O . TRP A 1 82 ? -9.594 -1.666 -2.542 1.00 98.62 82 TRP A O 1
ATOM 674 N N . GLN A 1 83 ? -11.603 -2.588 -2.924 1.00 98.12 83 GLN A N 1
ATOM 675 C CA . GLN A 1 83 ? -11.186 -3.530 -3.952 1.00 98.12 83 GLN A CA 1
ATOM 676 C C . GLN A 1 83 ? -11.874 -3.174 -5.268 1.00 98.12 83 GLN A C 1
ATOM 678 O O . GLN A 1 83 ? -13.092 -3.055 -5.349 1.00 98.12 83 GLN A O 1
ATOM 683 N N . PHE A 1 84 ? -11.079 -3.072 -6.319 1.00 97.44 84 PHE A N 1
ATOM 684 C CA . PHE A 1 84 ? -11.507 -2.879 -7.699 1.00 97.44 84 PHE A CA 1
ATOM 685 C C . PHE A 1 84 ? -11.284 -4.172 -8.484 1.00 97.44 84 PHE A C 1
ATOM 687 O O . PHE A 1 84 ? -10.863 -5.180 -7.913 1.00 97.44 84 PHE A O 1
ATOM 694 N N . SER A 1 85 ? -11.532 -4.162 -9.795 1.00 96.00 85 SER A N 1
ATOM 695 C CA . SER A 1 85 ? -11.434 -5.357 -10.646 1.00 96.00 85 SER A CA 1
ATOM 696 C C . SER A 1 85 ? -10.084 -6.083 -10.537 1.00 96.00 85 SER A C 1
ATOM 698 O O . SER A 1 85 ? -10.053 -7.310 -10.470 1.00 96.00 85 SER A O 1
ATOM 700 N N . PHE A 1 86 ? -8.974 -5.336 -10.454 1.00 96.75 86 PHE A N 1
ATOM 701 C CA . PHE A 1 86 ? -7.609 -5.896 -10.418 1.00 96.75 86 PHE A CA 1
ATOM 702 C C . PHE A 1 86 ? -6.743 -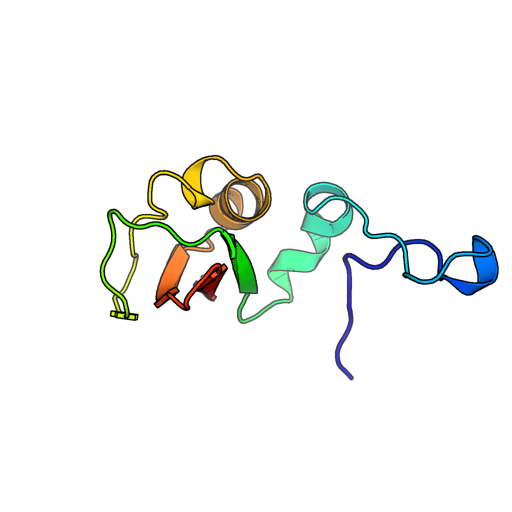5.401 -9.258 1.00 96.75 86 PHE A C 1
ATOM 704 O O . PHE A 1 86 ? -5.713 -6.003 -8.959 1.00 96.75 86 PHE A O 1
ATOM 711 N N . ALA A 1 87 ? -7.154 -4.326 -8.593 1.00 97.69 87 ALA A N 1
ATOM 712 C CA . ALA A 1 87 ? -6.360 -3.666 -7.570 1.00 97.69 87 ALA A CA 1
ATOM 713 C C . ALA A 1 87 ? -7.135 -3.538 -6.263 1.00 97.69 87 ALA A C 1
ATOM 715 O O . ALA A 1 87 ? -8.363 -3.558 -6.254 1.00 97.69 87 ALA A O 1
ATOM 716 N N . GLN A 1 88 ? -6.407 -3.337 -5.176 1.00 97.94 88 GLN A N 1
ATOM 717 C CA . GLN A 1 88 ? -6.940 -2.804 -3.936 1.00 97.94 88 GLN A CA 1
ATOM 718 C C . GLN A 1 88 ? -6.267 -1.476 -3.619 1.00 97.94 88 GLN A C 1
ATOM 720 O O . GLN A 1 88 ? -5.093 -1.272 -3.933 1.00 97.94 88 GLN A O 1
ATOM 725 N N . VAL A 1 89 ? -7.013 -0.595 -2.968 1.00 98.19 89 VAL A N 1
ATOM 726 C CA . VAL A 1 89 ? -6.513 0.655 -2.408 1.00 98.19 89 VAL A CA 1
ATOM 727 C C . VAL A 1 89 ? -6.759 0.610 -0.909 1.00 98.19 89 VAL A C 1
ATOM 729 O O . VAL A 1 89 ? -7.888 0.394 -0.473 1.00 98.19 89 VAL A O 1
ATOM 732 N N . THR A 1 90 ? -5.713 0.804 -0.110 1.00 98.25 90 THR A N 1
ATOM 733 C CA . THR A 1 90 ? -5.820 0.8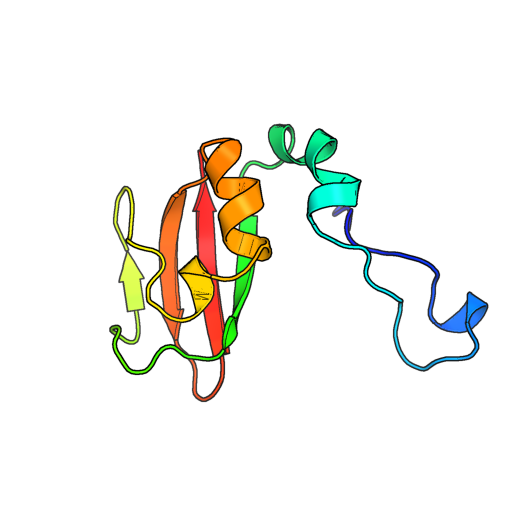61 1.353 1.00 98.25 90 THR A CA 1
ATOM 734 C C . THR A 1 90 ? -5.367 2.210 1.877 1.00 98.25 90 THR A C 1
ATOM 736 O O . THR A 1 90 ? -4.307 2.699 1.478 1.00 98.25 90 THR A O 1
ATOM 739 N N . LYS A 1 91 ? -6.132 2.765 2.816 1.00 98.38 91 LYS A N 1
ATOM 740 C CA . LYS A 1 91 ? -5.758 3.936 3.605 1.00 98.38 91 LYS A CA 1
ATOM 741 C C . LYS A 1 91 ? -5.236 3.482 4.962 1.00 98.38 91 LYS A C 1
ATOM 743 O O . LYS A 1 91 ? -5.933 2.755 5.670 1.00 98.38 91 LYS A O 1
ATOM 748 N N . SER A 1 92 ? -4.061 3.969 5.338 1.00 97.56 92 SER A N 1
ATOM 749 C CA . SER A 1 92 ? -3.468 3.740 6.652 1.00 97.56 92 SER A CA 1
ATOM 750 C C . SER A 1 92 ? -3.220 5.048 7.394 1.00 97.56 92 SER A C 1
ATOM 752 O O . SER A 1 92 ? -2.775 6.030 6.794 1.00 97.56 92 SER A O 1
ATOM 754 N N . THR A 1 93 ? -3.465 5.043 8.700 1.00 96.81 93 THR A N 1
ATOM 755 C CA . THR A 1 93 ? -3.209 6.157 9.632 1.00 96.81 93 THR A CA 1
ATOM 756 C C . THR A 1 93 ? -2.444 5.649 10.852 1.00 96.81 93 THR A C 1
ATOM 758 O O . THR A 1 93 ? -2.296 4.439 11.002 1.00 96.81 93 THR A O 1
ATOM 761 N N . ARG A 1 94 ? -1.915 6.555 11.677 1.00 92.94 94 ARG A N 1
ATOM 762 C CA . ARG A 1 94 ? -1.357 6.236 12.999 1.00 92.94 94 ARG A CA 1
ATOM 763 C C . ARG A 1 94 ? -2.296 6.707 14.090 1.00 92.94 94 ARG A C 1
ATOM 765 O O . ARG A 1 94 ? -2.973 7.728 13.835 1.00 92.94 94 ARG A O 1
#

Sequence (94 aa):
KLRDYGRGLSAVQRNRLWDSHIAVWAWADKMPGCAALWTVSERDRTLPDHQRGEALRPGPRLGRAMAYQVPSRFGFHIVERWQFSFAQVTKSTR